Protein AF-A0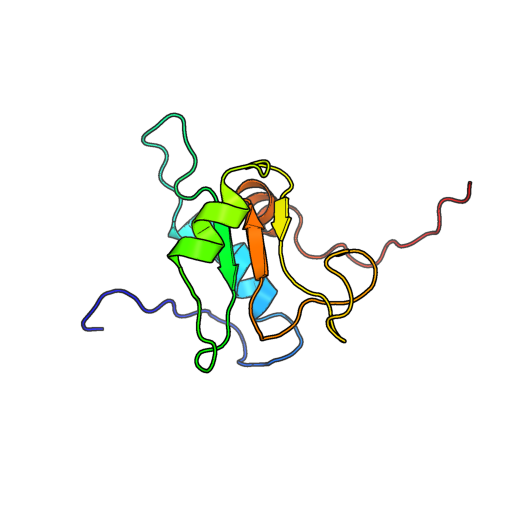A7J0D9G5-F1 (afdb_monomer_lite)

Foldseek 3Di:
DPPPPDDDFPDDDDPDDDPVLSVLLCCCVVQADDPDPDGSDLKDKQADPPEDDPVVVVVVVCVVPDSAPDKAAAFPVRPDRPPPPHHGDNNMIMDTNVVSVVCNPVPDPPDDPPDPDD

Radius of gyration: 15.71 Å; chains: 1; bounding box: 37×49×36 Å

InterPro domains:
  IPR002659 Glycosyl transferase, family 31 [PF01762] (2-76)
  IPR002659 Glycosyl transferase, family 31 [PTHR11214] (2-103)

Secondary structure (DSSP, 8-state):
--SS-----SS---SSSSHHHHHHHHHHHHS---SSSS-S-SEEEE--TT----HHHHHHHHTTS-SSS-EEEEETTTTB--TTTSPEEEEEEEEEHHHHHHHHHH-S--S-------

Structure (mmCIF, N/CA/C/O backbone):
data_AF-A0A7J0D9G5-F1
#
_entry.id   AF-A0A7J0D9G5-F1
#
loop_
_atom_site.group_PDB
_atom_site.id
_atom_site.type_symbol
_atom_site.label_atom_id
_atom_site.label_alt_id
_atom_site.label_comp_id
_atom_site.label_asym_id
_atom_site.label_entity_id
_atom_site.label_seq_id
_atom_site.pdbx_PDB_ins_code
_atom_site.Cartn_x
_atom_site.Cartn_y
_atom_site.Cartn_z
_atom_site.occupancy
_atom_site.B_iso_or_equiv
_atom_site.auth_seq_id
_atom_site.auth_comp_id
_atom_site.auth_asym_id
_atom_site.auth_atom_id
_atom_site.pdbx_PDB_model_num
ATOM 1 N N . MET A 1 1 ? -17.451 -16.839 -10.766 1.00 73.31 1 MET A N 1
ATOM 2 C CA . MET A 1 1 ? -16.204 -16.640 -9.997 1.00 73.31 1 MET A CA 1
ATOM 3 C C . MET A 1 1 ? -16.219 -17.660 -8.868 1.00 73.31 1 MET A C 1
ATOM 5 O O . MET A 1 1 ? -17.302 -17.907 -8.364 1.00 73.31 1 MET A O 1
ATOM 9 N N . ARG A 1 2 ? -15.114 -18.372 -8.594 1.00 91.81 2 ARG A N 1
ATOM 10 C CA . ARG A 1 2 ? -15.112 -19.554 -7.694 1.00 91.81 2 ARG A CA 1
ATOM 11 C C . ARG A 1 2 ? -14.718 -19.227 -6.251 1.00 91.81 2 ARG A C 1
ATOM 13 O O . ARG A 1 2 ? -15.148 -19.936 -5.351 1.00 91.81 2 ARG A O 1
ATOM 20 N N . TYR A 1 3 ? -13.879 -18.213 -6.068 1.00 94.12 3 TYR A N 1
ATOM 21 C CA . TYR A 1 3 ? -13.247 -17.880 -4.790 1.00 94.12 3 TYR A CA 1
ATOM 22 C C . TYR A 1 3 ? -13.626 -16.481 -4.281 1.00 94.12 3 TYR A C 1
ATOM 24 O O . TYR A 1 3 ? -13.138 -16.075 -3.236 1.00 94.12 3 TYR A O 1
ATOM 32 N N . ASP A 1 4 ? -14.497 -15.767 -5.008 1.00 90.44 4 ASP A N 1
ATOM 33 C CA . ASP A 1 4 ? -14.984 -14.421 -4.665 1.00 90.44 4 ASP A CA 1
ATOM 34 C C . ASP A 1 4 ? -13.870 -13.406 -4.337 1.00 90.44 4 ASP A C 1
ATOM 36 O O . ASP A 1 4 ? -14.030 -12.503 -3.523 1.00 90.44 4 ASP A O 1
ATOM 40 N N . ASP A 1 5 ? -12.738 -13.545 -5.028 1.00 92.25 5 ASP A N 1
ATOM 41 C CA . ASP A 1 5 ? -11.475 -12.828 -4.821 1.00 92.25 5 ASP A CA 1
ATOM 42 C C . ASP A 1 5 ? -11.047 -11.992 -6.043 1.00 92.25 5 ASP A C 1
ATOM 44 O O . ASP A 1 5 ? -9.912 -11.525 -6.135 1.00 92.25 5 ASP A O 1
ATOM 48 N N . ILE A 1 6 ? -11.958 -11.787 -6.999 1.00 93.00 6 ILE A N 1
ATOM 49 C CA . ILE A 1 6 ? -11.701 -11.033 -8.229 1.00 93.00 6 ILE A CA 1
ATOM 50 C C . ILE A 1 6 ? -12.476 -9.718 -8.196 1.00 93.00 6 ILE A C 1
ATOM 52 O O . ILE A 1 6 ? -13.705 -9.699 -8.138 1.00 93.00 6 ILE A O 1
ATOM 56 N N . ILE A 1 7 ? -11.742 -8.614 -8.335 1.00 91.06 7 ILE A N 1
ATOM 57 C CA . ILE A 1 7 ? -12.291 -7.273 -8.542 1.00 91.06 7 ILE A CA 1
ATOM 58 C C . ILE A 1 7 ? -12.184 -6.920 -10.028 1.00 91.06 7 ILE A C 1
ATOM 60 O O . ILE A 1 7 ? -11.097 -6.949 -10.606 1.00 91.06 7 ILE A O 1
ATOM 64 N N . ILE A 1 8 ? -13.308 -6.554 -10.647 1.00 92.38 8 ILE A N 1
ATOM 65 C CA . ILE A 1 8 ? -13.355 -6.099 -12.042 1.00 92.38 8 ILE A CA 1
ATOM 66 C C . ILE A 1 8 ? -13.493 -4.579 -12.055 1.00 92.38 8 ILE A C 1
ATOM 68 O O . ILE A 1 8 ? -14.524 -4.036 -11.667 1.00 92.38 8 ILE A O 1
ATOM 72 N N . LEU A 1 9 ? -12.455 -3.892 -12.526 1.00 92.25 9 LEU A N 1
ATOM 73 C CA . LEU A 1 9 ? -12.434 -2.435 -12.627 1.00 92.25 9 LEU A CA 1
ATOM 74 C C . LEU A 1 9 ? -12.844 -1.989 -14.032 1.00 92.25 9 LEU A C 1
ATOM 76 O O . LEU A 1 9 ? -12.308 -2.481 -15.027 1.00 92.25 9 LEU A O 1
ATOM 80 N N . ASN A 1 10 ? -13.739 -1.005 -14.123 1.00 89.88 10 ASN A N 1
ATOM 81 C CA . ASN A 1 10 ? -14.124 -0.394 -15.397 1.00 89.88 10 ASN A CA 1
ATOM 82 C C . ASN A 1 10 ? -13.072 0.629 -15.869 1.00 89.88 10 ASN A C 1
ATOM 84 O O . ASN A 1 10 ? -13.315 1.834 -15.928 1.00 89.88 10 ASN A O 1
ATOM 88 N N . CYS A 1 11 ? -11.868 0.149 -16.171 1.00 89.25 11 CYS A N 1
ATOM 89 C CA . CYS A 1 11 ? -10.790 0.948 -16.742 1.00 89.25 11 CYS A CA 1
ATOM 90 C C . CYS A 1 11 ? -10.015 0.157 -17.795 1.00 89.25 11 CYS A C 1
ATOM 92 O O . CYS A 1 11 ? -9.997 -1.073 -17.794 1.00 89.25 11 CYS A O 1
ATOM 94 N N . LYS A 1 12 ? -9.321 0.870 -18.685 1.00 89.50 12 LYS A N 1
ATOM 95 C CA . LYS A 1 12 ? -8.432 0.239 -19.662 1.00 89.50 12 LYS A CA 1
ATOM 96 C C . LYS A 1 12 ? -7.238 -0.399 -18.947 1.00 89.50 12 LYS A C 1
ATOM 98 O O . LYS A 1 12 ? -6.537 0.299 -18.220 1.00 89.50 12 LYS A O 1
ATOM 103 N N . GLU A 1 13 ? -6.967 -1.672 -19.222 1.00 86.12 13 GLU A N 1
ATOM 104 C CA . GLU A 1 13 ? -5.743 -2.349 -18.778 1.00 86.12 13 GLU A CA 1
ATOM 105 C C . GLU A 1 13 ? -4.514 -1.570 -19.278 1.00 86.12 13 GLU A C 1
ATOM 107 O O . GLU A 1 13 ? -4.412 -1.233 -20.463 1.00 86.12 13 GLU A O 1
ATOM 112 N N . ASN A 1 14 ? -3.646 -1.183 -18.343 1.00 82.94 14 ASN A N 1
ATOM 113 C CA . ASN A 1 14 ? -2.387 -0.523 -18.634 1.00 82.94 14 ASN A CA 1
ATOM 114 C C . ASN A 1 14 ? -1.431 -0.584 -17.438 1.00 82.94 14 ASN A C 1
ATOM 116 O O . ASN A 1 14 ? -1.853 -0.588 -16.282 1.00 82.94 14 ASN A O 1
ATOM 120 N N . MET A 1 15 ? -0.133 -0.515 -17.736 1.00 75.88 15 MET A N 1
ATOM 121 C CA . MET A 1 15 ? 0.908 -0.249 -16.737 1.00 75.88 15 MET A CA 1
ATOM 122 C C . MET A 1 15 ? 0.964 1.237 -16.344 1.00 75.88 15 MET A C 1
ATOM 124 O O . MET A 1 15 ? 1.347 1.588 -15.234 1.00 75.88 15 MET A O 1
ATOM 128 N N . ASN A 1 16 ? 0.560 2.120 -17.261 1.00 73.31 16 ASN A N 1
ATOM 129 C CA . ASN A 1 16 ? 0.622 3.570 -17.114 1.00 73.31 16 ASN A CA 1
ATOM 130 C C . ASN A 1 16 ? -0.723 4.190 -17.473 1.00 73.31 16 ASN A C 1
ATOM 132 O O . ASN A 1 16 ? -1.272 3.837 -18.516 1.00 73.31 16 ASN A O 1
ATOM 136 N N . LYS A 1 17 ? -1.122 5.246 -16.748 1.00 76.31 17 LYS A N 1
ATOM 137 C CA . LYS A 1 17 ? -2.352 6.042 -16.969 1.00 76.31 17 LYS A CA 1
ATOM 138 C C . LYS A 1 17 ? -3.601 5.455 -16.301 1.00 76.31 17 LYS A C 1
ATOM 140 O O . LYS A 1 17 ? -4.646 5.294 -16.926 1.00 76.31 17 LYS A O 1
ATOM 145 N N . GLY A 1 18 ? -3.506 5.240 -14.992 1.00 83.56 18 GLY A N 1
ATOM 146 C CA . GLY A 1 18 ? -4.681 5.278 -14.123 1.00 83.56 18 GLY A CA 1
ATOM 147 C C . GLY A 1 18 ? -5.157 3.947 -13.559 1.00 83.56 18 GLY A C 1
ATOM 148 O O . GLY A 1 18 ? -5.977 4.002 -12.658 1.00 83.56 18 GLY A O 1
ATOM 149 N N . LYS A 1 19 ? -4.628 2.781 -13.968 1.00 89.38 19 LYS A N 1
ATOM 150 C CA . LYS A 1 19 ? -5.030 1.485 -13.373 1.00 89.38 19 LYS A CA 1
ATOM 151 C C . LYS A 1 19 ? -4.857 1.473 -11.849 1.00 89.38 19 LYS A C 1
ATOM 153 O O . LYS A 1 19 ? -5.798 1.165 -11.128 1.00 89.38 19 LYS A O 1
ATOM 158 N N . THR A 1 20 ? -3.692 1.899 -11.357 1.00 90.56 20 THR A N 1
ATOM 159 C CA . THR A 1 20 ? -3.408 2.033 -9.916 1.00 90.56 20 THR A CA 1
ATOM 160 C C . THR A 1 20 ? -4.362 3.005 -9.223 1.00 90.56 20 THR A C 1
ATOM 162 O O . THR A 1 20 ? -4.844 2.727 -8.132 1.00 90.56 20 THR A O 1
ATOM 165 N N . TYR A 1 21 ? -4.667 4.132 -9.867 1.00 91.19 21 TYR A N 1
ATOM 166 C CA . TYR A 1 21 ? -5.621 5.103 -9.338 1.00 91.19 21 TYR A CA 1
ATOM 167 C C . TYR A 1 21 ? -7.037 4.523 -9.266 1.00 91.19 21 TYR A C 1
ATOM 169 O O . TYR A 1 21 ? -7.688 4.643 -8.235 1.00 91.19 21 TYR A O 1
ATOM 177 N N . THR A 1 22 ? -7.508 3.869 -10.331 1.00 93.19 22 THR A N 1
ATOM 178 C CA . THR A 1 22 ? -8.825 3.227 -10.369 1.00 93.19 22 THR A CA 1
ATOM 179 C C . THR A 1 22 ? -8.916 2.117 -9.332 1.00 93.19 22 THR A C 1
ATOM 181 O O . THR A 1 22 ? -9.950 2.002 -8.686 1.00 93.19 22 THR A O 1
ATOM 184 N N . TYR A 1 23 ? -7.842 1.347 -9.128 1.00 93.88 23 TYR A N 1
ATOM 185 C CA . TYR A 1 23 ? -7.773 0.352 -8.063 1.00 93.88 23 TYR A CA 1
ATOM 186 C C . TYR A 1 23 ? -8.019 1.006 -6.703 1.00 93.88 23 TYR A C 1
ATOM 188 O O . TYR A 1 23 ? -9.053 0.737 -6.108 1.00 93.88 23 TYR A O 1
ATOM 196 N N . PHE A 1 24 ? -7.159 1.931 -6.260 1.00 94.56 24 PHE A N 1
ATOM 197 C CA . PHE A 1 24 ? -7.308 2.544 -4.935 1.00 94.56 24 PHE A CA 1
ATOM 198 C C . PHE A 1 24 ? -8.616 3.325 -4.768 1.00 94.56 24 PHE A C 1
ATOM 200 O O . PHE A 1 24 ? -9.294 3.147 -3.765 1.00 94.56 24 PHE A O 1
ATOM 207 N N . SER A 1 25 ? -9.018 4.142 -5.747 1.00 94.00 25 SER A N 1
ATOM 208 C CA . SER A 1 25 ? -10.217 4.990 -5.612 1.00 94.00 25 SER A CA 1
ATOM 209 C C . SER A 1 25 ? -11.536 4.207 -5.575 1.00 94.00 25 SER A C 1
ATOM 211 O O . SER A 1 25 ? -12.518 4.719 -5.040 1.00 94.00 25 SER A O 1
ATOM 213 N N . SER A 1 26 ? -11.569 2.970 -6.089 1.00 94.56 26 SER A N 1
ATOM 214 C CA . SER A 1 26 ? -12.769 2.118 -6.048 1.00 94.56 26 SER A CA 1
ATOM 215 C C . SER A 1 26 ? -12.942 1.393 -4.705 1.00 94.56 26 SER A C 1
ATOM 217 O O . SER A 1 26 ? -14.068 1.089 -4.312 1.00 94.56 26 SER A O 1
ATOM 219 N N . LEU A 1 27 ? -11.852 1.120 -3.973 1.00 94.81 27 LEU A N 1
ATOM 220 C CA . LEU A 1 27 ? -11.894 0.283 -2.765 1.00 94.81 27 LEU A CA 1
ATOM 221 C C . LEU A 1 27 ? -12.794 0.826 -1.650 1.00 94.81 27 LEU A C 1
ATOM 223 O O . LEU A 1 27 ? -13.535 0.020 -1.091 1.00 94.81 27 LEU A O 1
ATOM 227 N N . PRO A 1 28 ? -12.815 2.135 -1.324 1.00 93.44 28 PRO A N 1
ATOM 228 C CA . PRO A 1 28 ? -13.648 2.601 -0.222 1.00 93.44 28 PRO A CA 1
ATOM 229 C C . PRO A 1 28 ? -15.147 2.481 -0.497 1.00 93.44 28 PRO A C 1
ATOM 231 O O . PRO A 1 28 ? -15.924 2.518 0.439 1.00 93.44 28 PRO A O 1
ATOM 234 N N . GLU A 1 29 ? -15.594 2.385 -1.754 1.00 91.31 29 GLU A N 1
ATOM 235 C CA . GLU A 1 29 ? -17.004 2.076 -2.056 1.00 91.31 29 GLU A CA 1
ATOM 236 C C . GLU A 1 29 ? -17.290 0.570 -1.985 1.00 91.31 29 GLU A C 1
ATOM 238 O O . GLU A 1 29 ? -18.359 0.161 -1.549 1.00 91.31 29 GLU A O 1
ATOM 243 N N . MET A 1 30 ? -16.325 -0.261 -2.385 1.00 91.12 30 MET A N 1
ATOM 244 C CA . MET A 1 30 ? -16.484 -1.717 -2.413 1.00 91.12 30 MET A CA 1
ATOM 245 C C . MET A 1 30 ? -16.350 -2.378 -1.038 1.00 91.12 30 MET A C 1
ATOM 247 O O . MET A 1 30 ? -16.950 -3.422 -0.800 1.00 91.12 30 MET A O 1
ATOM 251 N N . LEU A 1 31 ? -15.517 -1.808 -0.167 1.00 90.38 31 LEU A N 1
ATOM 252 C CA . LEU A 1 31 ? -15.054 -2.433 1.072 1.00 90.38 31 LEU A CA 1
ATOM 253 C C . LEU A 1 31 ? -15.423 -1.638 2.328 1.00 90.38 31 LEU A C 1
ATOM 255 O O . LEU A 1 31 ? -14.979 -1.999 3.415 1.00 90.38 31 LEU A O 1
ATOM 259 N N . SER A 1 32 ? -16.212 -0.564 2.212 1.00 80.75 32 SER A N 1
ATOM 260 C CA . SER A 1 32 ? -16.672 0.187 3.382 1.00 80.75 32 SER A CA 1
ATOM 261 C C . SER A 1 32 ? -17.494 -0.716 4.300 1.00 80.75 32 SER A C 1
ATOM 263 O O . SER A 1 32 ? -18.623 -1.081 3.970 1.00 80.75 32 SER A O 1
ATOM 265 N N . SER A 1 33 ? -16.943 -1.038 5.467 1.00 74.81 33 SER A N 1
ATOM 266 C CA . SER A 1 33 ? -17.691 -1.567 6.601 1.00 74.81 33 SER A CA 1
ATOM 267 C C . SER A 1 33 ? -17.530 -0.609 7.777 1.00 74.81 33 SER A C 1
ATOM 269 O O . SER A 1 33 ? -16.442 -0.100 8.040 1.00 74.81 33 SER A O 1
ATOM 271 N N . SER A 1 34 ? -18.640 -0.307 8.445 1.00 64.88 34 SER A N 1
ATOM 272 C CA . SER A 1 34 ? -18.721 0.703 9.510 1.00 64.88 34 SER A CA 1
ATOM 273 C C . SER A 1 34 ? -18.996 0.096 10.886 1.00 64.88 34 SER A C 1
ATOM 275 O O . SER A 1 34 ? -19.383 0.804 11.811 1.00 64.88 34 SER A O 1
ATOM 277 N N . ASP A 1 35 ? -18.824 -1.217 11.035 1.00 75.62 35 ASP A N 1
ATOM 278 C CA . ASP A 1 35 ? -19.320 -1.954 12.204 1.00 75.62 35 ASP A CA 1
ATOM 279 C C . ASP A 1 35 ? -18.337 -1.972 13.390 1.00 75.62 35 ASP A C 1
ATOM 281 O O . ASP A 1 35 ? -18.419 -2.826 14.273 1.00 75.62 35 ASP A O 1
ATOM 285 N N . GLY A 1 36 ? -17.403 -1.020 13.455 1.00 82.06 36 GLY A N 1
ATOM 286 C CA . GLY A 1 36 ? -16.438 -0.950 14.545 1.00 82.06 36 GLY A CA 1
ATOM 287 C C . GLY A 1 36 ? -15.639 0.352 14.608 1.00 82.06 36 GLY A C 1
ATOM 288 O O . GLY A 1 36 ? -15.772 1.217 13.749 1.00 82.06 36 GLY A O 1
ATOM 289 N N . PRO A 1 37 ? -14.782 0.497 15.635 1.00 87.69 37 PRO A N 1
ATOM 290 C CA . PRO A 1 37 ? -13.948 1.685 15.833 1.00 87.69 37 PRO A CA 1
ATOM 291 C C . PRO A 1 37 ? -12.730 1.747 14.893 1.00 87.69 37 PRO A C 1
ATOM 293 O O . PRO A 1 37 ? -11.914 2.655 15.022 1.00 87.69 37 PRO A O 1
ATOM 296 N N . TYR A 1 38 ? -12.571 0.770 13.997 1.00 87.94 38 TYR A N 1
ATOM 297 C CA . TYR A 1 38 ? -11.435 0.640 13.086 1.00 87.94 38 TYR A CA 1
ATOM 298 C C . TYR A 1 38 ? -11.907 0.678 11.630 1.00 87.94 38 TYR A C 1
ATOM 300 O O . TYR A 1 38 ? -13.031 0.247 11.359 1.00 87.94 38 TYR A O 1
ATOM 308 N N . PRO A 1 39 ? -11.054 1.132 10.693 1.00 91.00 39 PRO A N 1
ATOM 309 C CA . PRO A 1 39 ? -11.343 1.008 9.271 1.00 91.00 39 PRO A CA 1
ATOM 310 C C . PRO A 1 39 ? -11.453 -0.473 8.862 1.00 91.00 39 PRO A C 1
ATOM 312 O O . PRO A 1 39 ? -10.900 -1.344 9.547 1.00 91.00 39 PRO A O 1
ATOM 315 N N . PRO A 1 40 ? -12.101 -0.780 7.722 1.00 92.56 40 PRO A N 1
ATOM 316 C CA . PRO A 1 40 ? -12.215 -2.152 7.217 1.00 92.56 40 PRO A CA 1
ATOM 317 C C . PRO A 1 40 ? -10.844 -2.816 7.015 1.00 92.56 40 PRO A C 1
ATOM 319 O O . PRO A 1 40 ? -10.689 -4.019 7.223 1.00 92.56 40 PRO A O 1
ATOM 322 N N . TYR A 1 41 ? -9.834 -2.017 6.663 1.00 93.50 41 TYR A N 1
ATOM 323 C CA . TYR A 1 41 ? -8.438 -2.420 6.548 1.00 93.50 41 TYR A CA 1
ATOM 324 C C . TYR A 1 41 ? -7.542 -1.307 7.087 1.00 93.50 41 TYR A C 1
ATOM 326 O O . TYR A 1 41 ? -7.892 -0.141 6.996 1.00 93.50 41 TYR A O 1
ATOM 334 N N . HIS A 1 42 ? -6.366 -1.649 7.615 1.00 93.88 42 HIS A N 1
ATOM 335 C CA . HIS A 1 42 ? -5.364 -0.641 7.996 1.00 93.88 42 HIS A CA 1
ATOM 336 C C . HIS A 1 42 ? -4.452 -0.258 6.827 1.00 93.88 42 HIS A C 1
ATOM 338 O O . HIS A 1 42 ? -3.979 0.870 6.749 1.00 93.88 42 HIS A O 1
ATOM 344 N N . TYR A 1 43 ? -4.203 -1.209 5.926 1.00 95.31 43 TYR A N 1
ATOM 345 C CA . TYR A 1 43 ? -3.271 -1.061 4.818 1.00 95.31 43 TYR A CA 1
ATOM 346 C C . TYR A 1 43 ? -3.845 -1.711 3.563 1.00 95.31 43 TYR A C 1
ATOM 348 O O . TYR A 1 43 ? -4.477 -2.766 3.643 1.00 95.31 43 TYR A O 1
ATOM 356 N N . VAL A 1 44 ? -3.558 -1.120 2.407 1.00 95.88 44 VAL A N 1
ATOM 357 C CA . VAL A 1 44 ? -3.846 -1.693 1.091 1.00 95.88 44 VAL A CA 1
ATOM 358 C C . VAL A 1 44 ? -2.546 -1.809 0.313 1.00 95.88 44 VAL A C 1
ATOM 360 O O . VAL A 1 44 ? -1.831 -0.828 0.129 1.00 95.88 44 VAL A O 1
ATOM 363 N N . LEU A 1 45 ? -2.259 -3.016 -0.166 1.00 94.38 45 LEU A N 1
ATOM 364 C CA . LEU A 1 45 ? -1.081 -3.345 -0.962 1.00 94.38 45 LEU A CA 1
ATOM 365 C C . LEU A 1 45 ? -1.463 -3.429 -2.444 1.00 94.38 45 LEU A C 1
ATOM 367 O O . LEU A 1 45 ? -2.464 -4.051 -2.805 1.00 94.38 45 LEU A O 1
ATOM 371 N N . LYS A 1 46 ? -0.645 -2.824 -3.307 1.00 93.50 46 LYS A N 1
ATOM 372 C CA . LYS A 1 46 ? -0.621 -3.099 -4.748 1.00 93.50 46 LYS A CA 1
ATOM 373 C C . LYS A 1 46 ? 0.634 -3.897 -5.047 1.00 93.50 46 LYS A C 1
ATOM 375 O O . LYS A 1 46 ? 1.712 -3.499 -4.620 1.00 93.50 46 LYS A O 1
ATOM 380 N N . VAL A 1 47 ? 0.508 -4.964 -5.828 1.00 91.44 47 VAL A N 1
ATOM 381 C CA . VAL A 1 47 ? 1.630 -5.792 -6.280 1.00 91.44 47 VAL A CA 1
ATOM 382 C C . VAL A 1 47 ? 1.335 -6.379 -7.663 1.00 91.44 47 VAL A C 1
ATOM 384 O O . VAL A 1 47 ? 0.170 -6.437 -8.059 1.00 91.44 47 VAL A O 1
ATOM 387 N N . ASP A 1 48 ? 2.379 -6.749 -8.399 1.00 89.75 48 ASP A N 1
ATOM 388 C CA . ASP A 1 48 ? 2.279 -7.570 -9.607 1.00 89.75 48 ASP A CA 1
ATOM 389 C C . ASP A 1 48 ? 2.170 -9.072 -9.251 1.00 89.75 48 ASP A C 1
ATOM 391 O O . ASP A 1 48 ? 2.545 -9.504 -8.158 1.00 89.75 48 ASP A O 1
ATOM 395 N N . ASP A 1 49 ? 1.610 -9.874 -10.156 1.00 91.56 49 ASP A N 1
ATOM 396 C CA . ASP A 1 49 ? 1.322 -11.306 -9.962 1.00 91.56 49 ASP A CA 1
ATOM 397 C C . ASP A 1 49 ? 2.568 -12.209 -10.013 1.00 91.56 49 ASP A C 1
ATOM 399 O O . ASP A 1 49 ? 2.510 -13.382 -9.642 1.00 91.56 49 ASP A O 1
ATOM 403 N N . ASP A 1 50 ? 3.706 -11.651 -10.413 1.00 92.12 50 ASP A N 1
ATOM 404 C CA . ASP A 1 50 ? 5.027 -12.276 -10.446 1.00 92.12 50 ASP A CA 1
ATOM 405 C C . ASP A 1 50 ? 5.900 -11.926 -9.223 1.00 92.12 50 ASP A C 1
ATOM 407 O O . ASP A 1 50 ? 7.088 -12.256 -9.175 1.00 92.12 50 ASP A O 1
ATOM 411 N N . THR A 1 51 ? 5.324 -11.279 -8.205 1.00 90.62 51 THR A N 1
ATOM 412 C CA . THR A 1 51 ? 6.036 -10.878 -6.986 1.00 90.62 51 THR A CA 1
ATOM 413 C C . THR A 1 51 ? 5.849 -11.874 -5.839 1.00 90.62 51 THR A C 1
ATOM 415 O O . THR A 1 51 ? 4.760 -12.388 -5.591 1.00 90.62 51 THR A O 1
ATOM 418 N N . TYR A 1 52 ? 6.914 -12.085 -5.059 1.00 91.25 52 TYR A N 1
ATOM 419 C CA . TYR A 1 52 ? 6.901 -12.905 -3.847 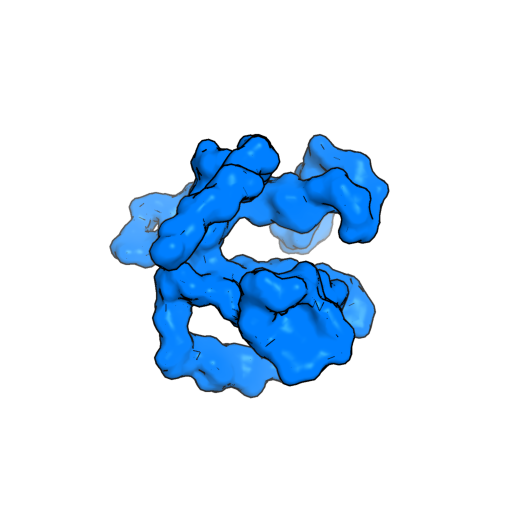1.00 91.25 52 TYR A CA 1
ATOM 420 C C . TYR A 1 52 ? 7.085 -12.063 -2.574 1.00 91.25 52 TYR A C 1
ATOM 422 O O . TYR A 1 52 ? 8.072 -11.336 -2.444 1.00 91.25 52 TYR A O 1
ATOM 430 N N . PHE A 1 53 ? 6.190 -12.227 -1.590 1.00 87.44 53 PHE A N 1
ATOM 431 C CA . PHE A 1 53 ? 6.319 -11.610 -0.265 1.00 87.44 53 PHE A CA 1
ATOM 432 C C . PHE A 1 53 ? 6.690 -12.611 0.823 1.00 87.44 53 PHE A C 1
ATOM 434 O O . PHE A 1 53 ? 6.044 -13.640 1.010 1.00 87.44 53 PHE A O 1
ATOM 441 N N . ARG A 1 54 ? 7.657 -12.218 1.656 1.00 94.31 54 ARG A N 1
ATOM 442 C CA . ARG A 1 54 ? 7.838 -12.801 2.989 1.00 94.31 54 ARG A CA 1
ATOM 443 C C . ARG A 1 54 ? 6.852 -12.135 3.944 1.00 94.31 54 ARG A C 1
ATOM 445 O O . ARG A 1 54 ? 7.182 -11.123 4.558 1.00 94.31 54 ARG A O 1
ATOM 452 N N . LEU A 1 55 ? 5.634 -12.675 4.013 1.00 92.44 55 LEU A N 1
ATOM 453 C CA . LEU A 1 55 ? 4.513 -12.058 4.732 1.00 92.44 55 LEU A CA 1
ATOM 454 C C . LEU A 1 55 ? 4.839 -11.759 6.203 1.00 92.44 55 LEU A C 1
ATOM 456 O O . LEU A 1 55 ? 4.541 -10.670 6.679 1.00 92.44 55 LEU A O 1
ATOM 460 N N . GLU A 1 56 ? 5.500 -12.680 6.905 1.00 95.88 56 GLU A N 1
ATOM 461 C CA . GLU A 1 56 ? 5.895 -12.477 8.306 1.00 95.88 56 GLU A CA 1
ATOM 462 C C . GLU A 1 56 ? 6.833 -11.277 8.464 1.00 95.88 56 GLU A C 1
ATOM 464 O O . GLU A 1 56 ? 6.559 -10.381 9.258 1.00 95.88 56 GLU A O 1
ATOM 469 N N . THR A 1 57 ? 7.880 -11.200 7.637 1.00 95.81 57 THR A N 1
ATOM 470 C CA . THR A 1 57 ? 8.829 -10.078 7.641 1.00 95.81 57 THR A CA 1
ATOM 471 C C . THR A 1 57 ? 8.151 -8.752 7.295 1.00 95.81 57 THR A C 1
ATOM 473 O O . THR A 1 57 ? 8.486 -7.726 7.880 1.00 95.81 57 THR A O 1
ATOM 476 N N . LEU A 1 58 ? 7.191 -8.762 6.363 1.00 93.19 58 LEU A N 1
ATOM 477 C CA . LEU A 1 58 ? 6.404 -7.576 6.020 1.00 93.19 58 LEU A CA 1
ATOM 478 C C . LEU A 1 58 ? 5.548 -7.114 7.208 1.00 93.19 58 LEU A C 1
ATOM 480 O O . LEU A 1 58 ? 5.480 -5.927 7.506 1.00 93.19 58 LEU A O 1
ATOM 484 N N . ILE A 1 59 ? 4.903 -8.039 7.917 1.00 94.56 59 ILE A N 1
ATOM 485 C CA . ILE A 1 59 ? 4.108 -7.698 9.102 1.00 94.56 59 ILE A CA 1
ATOM 486 C C . ILE A 1 59 ? 5.012 -7.144 10.207 1.00 94.56 59 ILE A C 1
ATOM 488 O O . ILE A 1 59 ? 4.671 -6.144 10.836 1.00 94.56 59 ILE A O 1
ATOM 492 N N . GLU A 1 60 ? 6.167 -7.765 10.446 1.00 96.69 60 GLU A N 1
ATOM 493 C CA . GLU A 1 60 ? 7.141 -7.292 11.431 1.00 96.69 60 GLU A CA 1
ATOM 494 C C . GLU A 1 60 ? 7.660 -5.889 11.111 1.00 96.69 60 GLU A C 1
ATOM 496 O O . GLU A 1 60 ? 7.768 -5.071 12.026 1.00 96.69 60 GLU A O 1
ATOM 501 N N . SER A 1 61 ? 7.915 -5.583 9.834 1.00 94.06 61 SER A N 1
ATOM 502 C CA . SER A 1 61 ? 8.349 -4.247 9.420 1.00 94.06 61 SER A CA 1
ATOM 503 C C . SER A 1 61 ? 7.243 -3.195 9.525 1.00 94.06 61 SER A C 1
ATOM 505 O O . SER A 1 61 ? 7.556 -2.025 9.735 1.00 94.06 61 SER A O 1
ATOM 507 N N . LEU A 1 62 ? 5.969 -3.593 9.424 1.00 94.56 62 LEU A N 1
ATOM 508 C CA . LEU A 1 62 ? 4.814 -2.697 9.546 1.00 94.56 62 LEU A CA 1
ATOM 509 C C . LEU A 1 62 ? 4.415 -2.395 10.992 1.00 94.56 62 LEU A C 1
ATOM 511 O O . LEU A 1 62 ? 3.944 -1.298 11.270 1.00 94.56 62 LEU A O 1
ATOM 515 N N . ARG A 1 63 ? 4.612 -3.333 11.929 1.00 95.25 63 ARG A N 1
ATOM 516 C CA . ARG A 1 63 ? 4.218 -3.172 13.344 1.00 95.25 63 ARG A CA 1
ATOM 517 C C . ARG A 1 63 ? 4.655 -1.855 14.008 1.00 95.25 63 ARG A C 1
ATOM 519 O O . ARG A 1 63 ? 3.837 -1.316 14.752 1.00 95.25 63 ARG A O 1
ATOM 526 N N . PRO A 1 64 ? 5.893 -1.352 13.823 1.00 96.56 64 PRO A N 1
ATOM 527 C CA . PRO A 1 64 ? 6.325 -0.112 14.466 1.00 96.56 64 PRO A CA 1
ATOM 528 C C . PRO A 1 64 ? 5.897 1.158 13.713 1.00 96.56 64 PRO A C 1
ATOM 530 O O . PRO A 1 64 ? 6.148 2.255 14.205 1.00 96.56 64 PRO A O 1
ATOM 533 N N . LEU A 1 65 ? 5.316 1.033 12.517 1.00 95.38 65 LEU A N 1
ATOM 534 C CA . LEU A 1 65 ? 4.979 2.165 11.656 1.00 95.38 65 LEU A CA 1
ATOM 535 C C . LEU A 1 65 ? 3.589 2.729 11.987 1.00 95.38 65 LEU 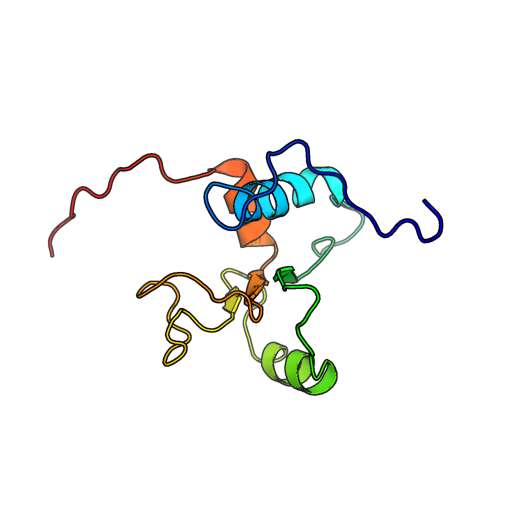A C 1
ATOM 537 O O . LEU A 1 65 ? 2.732 2.005 12.506 1.00 95.38 65 LEU A O 1
ATOM 541 N N . PRO A 1 66 ? 3.337 4.017 11.685 1.00 94.94 66 PRO A N 1
ATOM 542 C CA . PRO A 1 66 ? 2.007 4.589 11.834 1.00 94.94 66 PRO A CA 1
ATOM 543 C C . PRO A 1 66 ? 0.985 3.866 10.945 1.00 94.94 66 PRO A C 1
ATOM 545 O O . PRO A 1 66 ? 1.315 3.249 9.930 1.00 94.94 66 PRO A O 1
ATOM 548 N N . ARG A 1 67 ? -0.282 3.921 11.358 1.00 94.75 67 ARG A N 1
ATOM 549 C CA . ARG A 1 67 ? -1.422 3.366 10.606 1.00 94.75 67 ARG A CA 1
ATOM 550 C C . ARG A 1 67 ? -2.122 4.401 9.727 1.00 94.75 67 ARG A C 1
ATOM 552 O O . ARG A 1 67 ? -2.988 4.011 8.958 1.00 94.75 67 ARG A O 1
ATOM 559 N N . GLU A 1 68 ? -1.724 5.661 9.854 1.00 94.88 68 GLU A N 1
ATOM 560 C CA . GLU A 1 68 ? -2.234 6.823 9.129 1.00 94.88 68 GLU A CA 1
ATOM 561 C C . GLU A 1 68 ? -1.065 7.517 8.427 1.00 94.88 68 GLU A C 1
ATOM 563 O O . GLU A 1 68 ? 0.069 7.437 8.914 1.00 94.88 68 GLU A O 1
ATOM 568 N N . ASP A 1 69 ? -1.326 8.152 7.284 1.00 93.44 69 ASP A N 1
ATOM 569 C CA . ASP A 1 69 ? -0.335 8.834 6.437 1.00 93.44 69 ASP A CA 1
ATOM 570 C C . ASP A 1 69 ? 0.906 7.970 6.110 1.00 93.44 69 ASP A C 1
ATOM 572 O O . ASP A 1 69 ? 2.020 8.447 5.879 1.00 93.44 69 ASP A O 1
ATOM 576 N N . LEU A 1 70 ? 0.734 6.643 6.104 1.00 93.75 70 LEU A N 1
ATOM 577 C CA . LEU A 1 70 ? 1.791 5.703 5.752 1.00 93.75 70 LEU A CA 1
ATOM 578 C C . LEU A 1 70 ? 1.784 5.429 4.253 1.00 93.75 70 LEU A C 1
ATOM 580 O O . LEU A 1 70 ? 0.833 4.850 3.726 1.00 93.75 70 LEU A O 1
ATOM 584 N N . TYR A 1 71 ? 2.908 5.729 3.611 1.00 91.81 71 TYR A N 1
ATOM 585 C CA . TYR A 1 71 ? 3.244 5.291 2.264 1.00 91.81 71 TYR A CA 1
ATOM 586 C C . TYR A 1 71 ? 4.521 4.443 2.338 1.00 91.81 71 TYR A C 1
ATOM 588 O O . TYR A 1 71 ? 5.594 4.957 2.647 1.00 91.81 71 TYR A O 1
ATOM 596 N N . TYR A 1 72 ? 4.429 3.138 2.067 1.00 93.00 72 TYR A N 1
ATOM 597 C CA . TYR A 1 72 ? 5.524 2.193 2.304 1.00 93.00 72 TYR A CA 1
ATOM 598 C C . TYR A 1 72 ? 5.823 1.330 1.074 1.00 93.00 72 TYR A C 1
ATOM 600 O O . TYR A 1 72 ? 4.998 0.548 0.604 1.00 93.00 72 TYR A O 1
ATOM 608 N N . GLY A 1 73 ? 7.039 1.461 0.554 1.00 91.06 73 GLY A N 1
ATOM 609 C CA . GLY A 1 73 ? 7.523 0.746 -0.623 1.00 91.06 73 GLY A CA 1
ATOM 610 C C . GLY A 1 73 ? 8.777 1.410 -1.181 1.00 91.06 73 GLY A C 1
ATOM 611 O O . GLY A 1 73 ? 9.237 2.418 -0.650 1.00 91.06 73 GLY A O 1
ATOM 612 N N . TYR A 1 74 ? 9.331 0.846 -2.252 1.00 87.94 74 TYR A N 1
ATOM 613 C CA . TYR A 1 74 ? 10.500 1.408 -2.929 1.00 87.94 74 TYR A CA 1
ATOM 614 C C . TYR A 1 74 ? 10.103 2.127 -4.220 1.00 87.94 74 TYR A C 1
ATOM 616 O O . TYR A 1 74 ? 9.388 1.576 -5.068 1.00 87.94 74 TYR A O 1
ATOM 624 N N . VAL A 1 75 ? 10.638 3.334 -4.404 1.00 86.50 75 VAL A N 1
ATOM 625 C CA . VAL A 1 75 ? 10.509 4.091 -5.657 1.00 86.50 75 VAL A CA 1
ATOM 626 C C . VAL A 1 75 ? 11.557 3.639 -6.668 1.00 86.50 75 VAL A C 1
ATOM 628 O O . VAL A 1 75 ? 12.660 3.296 -6.266 1.00 86.50 75 VAL A O 1
ATOM 631 N N . ILE A 1 76 ? 11.272 3.646 -7.972 1.00 81.56 76 ILE A N 1
ATOM 632 C CA . ILE A 1 76 ? 12.246 3.306 -9.034 1.00 81.56 76 ILE A CA 1
ATOM 633 C C . ILE A 1 76 ? 13.331 4.396 -9.128 1.00 81.56 76 ILE A C 1
ATOM 635 O O . ILE A 1 76 ? 12.958 5.564 -9.178 1.00 81.56 76 ILE A O 1
ATOM 639 N N . PRO A 1 77 ? 14.646 4.073 -9.198 1.00 77.56 77 PRO A N 1
ATOM 640 C CA . PRO A 1 77 ? 15.268 2.758 -9.448 1.00 77.56 77 PRO A CA 1
ATOM 641 C C . PRO A 1 77 ? 15.626 1.941 -8.187 1.00 77.56 77 PRO A C 1
ATOM 643 O O . PRO A 1 77 ? 16.704 1.366 -8.081 1.00 77.56 77 PRO A O 1
ATOM 646 N N . CYS A 1 78 ? 14.735 1.920 -7.204 1.00 81.94 78 CYS A N 1
ATOM 647 C CA . CYS A 1 78 ? 14.809 1.188 -5.938 1.00 81.94 78 CYS A CA 1
ATOM 648 C C . CYS A 1 78 ? 15.910 1.578 -4.931 1.00 81.94 78 CYS A C 1
ATOM 650 O O . CYS A 1 78 ? 16.164 0.772 -4.036 1.00 81.94 78 CYS A O 1
ATOM 652 N N . PRO A 1 79 ? 16.544 2.776 -4.965 1.00 81.31 79 PRO A N 1
ATOM 653 C CA . PRO A 1 79 ? 17.529 3.128 -3.944 1.00 81.31 79 PRO A CA 1
ATOM 654 C C . PRO A 1 79 ? 16.885 3.700 -2.673 1.00 81.31 79 PRO A C 1
ATOM 656 O O . PRO A 1 79 ? 17.577 3.899 -1.680 1.00 81.31 79 PRO A O 1
ATOM 659 N N . SER A 1 80 ? 15.595 4.046 -2.721 1.00 84.62 80 SER A N 1
ATOM 660 C CA . SER A 1 80 ? 14.940 4.873 -1.711 1.00 84.62 80 SER A CA 1
ATOM 661 C C . SER A 1 80 ? 13.499 4.439 -1.467 1.00 84.62 80 SER A C 1
ATOM 663 O O . SER A 1 80 ? 12.827 3.925 -2.365 1.00 84.62 80 SER A O 1
ATOM 665 N N . MET A 1 81 ? 13.036 4.692 -0.246 1.00 84.50 81 MET A N 1
ATOM 666 C CA . MET A 1 81 ? 11.632 4.605 0.154 1.00 84.50 81 MET A CA 1
ATOM 667 C C . MET A 1 81 ? 10.967 5.986 0.245 1.00 84.50 81 MET A C 1
ATOM 669 O O . MET A 1 81 ? 9.825 6.083 0.673 1.00 84.50 81 MET A O 1
ATOM 673 N N . ASP A 1 82 ? 11.672 7.056 -0.137 1.00 84.81 82 ASP A N 1
ATOM 674 C CA . ASP A 1 82 ? 11.123 8.412 -0.176 1.00 84.81 82 ASP A CA 1
ATOM 675 C C . ASP A 1 82 ? 10.096 8.536 -1.322 1.00 84.81 82 ASP A C 1
ATOM 677 O O . ASP A 1 82 ? 10.492 8.506 -2.498 1.00 84.81 82 ASP A O 1
ATOM 681 N N . PRO A 1 83 ? 8.791 8.690 -1.014 1.00 80.44 83 PRO A N 1
ATOM 682 C CA . PRO A 1 83 ? 7.732 8.725 -2.017 1.00 80.44 83 PRO A CA 1
ATOM 683 C C . PRO A 1 83 ? 7.723 10.021 -2.845 1.00 80.44 83 PRO A C 1
ATOM 685 O O . PRO A 1 83 ? 6.995 10.103 -3.834 1.00 80.44 83 PRO A O 1
ATOM 688 N N . PHE A 1 84 ? 8.517 11.034 -2.480 1.00 82.19 84 PHE A N 1
ATOM 689 C CA . PHE A 1 84 ? 8.539 12.335 -3.155 1.00 82.19 84 PHE A CA 1
ATOM 690 C C . PHE A 1 84 ? 9.599 12.445 -4.261 1.00 82.19 84 PHE A C 1
ATOM 692 O O . PHE A 1 84 ? 9.631 13.448 -4.978 1.00 82.19 84 PHE A O 1
ATOM 699 N N . VAL A 1 85 ? 10.463 11.438 -4.426 1.00 79.38 85 VAL A N 1
ATOM 700 C CA . VAL A 1 85 ? 11.574 11.482 -5.396 1.00 79.38 85 VAL A CA 1
ATOM 701 C C . VAL A 1 85 ? 11.171 10.908 -6.754 1.00 79.38 85 VAL A C 1
ATOM 703 O O . VAL A 1 85 ? 11.365 11.539 -7.796 1.00 79.38 85 VAL A O 1
ATOM 706 N N . HIS A 1 86 ? 10.616 9.698 -6.754 1.00 81.44 86 HIS A N 1
ATOM 707 C CA . HIS A 1 86 ? 10.241 8.951 -7.953 1.00 81.44 86 HIS A CA 1
ATOM 708 C C . HIS A 1 86 ? 8.912 8.214 -7.731 1.00 81.44 86 HIS A C 1
ATOM 710 O O . HIS A 1 86 ? 8.319 8.284 -6.661 1.00 81.44 86 HIS A O 1
ATOM 716 N N . TYR A 1 87 ? 8.419 7.513 -8.752 1.00 78.00 87 TYR A N 1
ATOM 717 C CA . TYR A 1 87 ? 7.202 6.708 -8.643 1.00 78.00 87 TYR A CA 1
ATOM 718 C C . TYR A 1 87 ? 7.506 5.293 -8.132 1.00 78.00 87 TYR A C 1
ATOM 720 O O . TYR A 1 87 ? 8.625 4.790 -8.269 1.00 78.00 87 TYR A O 1
ATOM 728 N N . MET A 1 88 ? 6.493 4.641 -7.561 1.00 78.12 88 MET A N 1
ATOM 729 C CA . MET A 1 88 ? 6.631 3.309 -6.972 1.00 78.12 88 MET A CA 1
ATOM 730 C C . MET A 1 88 ? 6.838 2.204 -8.000 1.00 78.12 88 MET A C 1
ATOM 732 O O . MET A 1 88 ? 6.239 2.205 -9.077 1.00 78.12 88 MET A O 1
ATOM 736 N N . SER A 1 89 ? 7.677 1.239 -7.627 1.00 77.81 89 SER A N 1
ATOM 737 C CA . SER A 1 89 ? 7.960 0.067 -8.452 1.00 77.81 89 SER A CA 1
ATOM 738 C C . SER A 1 89 ? 6.785 -0.917 -8.532 1.00 77.81 89 SER A C 1
ATOM 740 O O . SER A 1 89 ? 5.899 -0.945 -7.674 1.00 77.81 89 SER A O 1
ATOM 742 N N . GLY A 1 90 ? 6.813 -1.770 -9.561 1.00 80.75 90 GLY A N 1
ATOM 743 C CA . GLY A 1 90 ? 5.894 -2.903 -9.713 1.00 80.75 90 GLY A CA 1
ATOM 744 C C . GLY A 1 90 ? 6.005 -3.958 -8.603 1.00 80.75 90 GLY A C 1
ATOM 745 O O . GLY A 1 90 ? 4.995 -4.569 -8.259 1.00 80.75 90 GLY A O 1
ATOM 746 N N . MET A 1 91 ? 7.178 -4.045 -7.950 1.00 84.44 91 MET A N 1
ATOM 747 C CA . MET A 1 91 ? 7.536 -5.024 -6.900 1.00 84.44 91 MET A CA 1
ATOM 748 C C . MET A 1 91 ? 6.701 -4.923 -5.618 1.00 84.44 91 MET A C 1
ATOM 750 O O . MET A 1 91 ? 6.857 -5.720 -4.698 1.00 84.44 91 MET A O 1
ATOM 754 N N . GLY A 1 92 ? 5.847 -3.912 -5.534 1.00 89.38 92 GLY A N 1
ATOM 755 C CA . GLY A 1 92 ? 4.861 -3.780 -4.488 1.00 89.38 92 GLY A CA 1
ATOM 756 C C . GLY A 1 92 ? 5.080 -2.573 -3.593 1.00 89.38 92 GLY A C 1
ATOM 757 O O . GLY A 1 92 ? 6.203 -2.214 -3.232 1.00 89.38 92 GLY A O 1
ATOM 758 N N . PHE A 1 93 ? 3.970 -1.943 -3.235 1.00 93.00 93 PHE A N 1
ATOM 759 C CA . PHE A 1 93 ? 3.918 -0.873 -2.249 1.00 93.00 93 PHE A CA 1
ATOM 760 C C . PHE A 1 93 ? 2.547 -0.864 -1.585 1.00 93.00 93 PHE A C 1
ATOM 762 O O . PHE A 1 93 ? 1.540 -1.233 -2.197 1.00 93.00 93 PHE A O 1
ATOM 769 N N . LEU A 1 94 ? 2.512 -0.419 -0.339 1.00 94.31 94 LEU A N 1
ATOM 770 C CA . LEU A 1 94 ? 1.289 -0.268 0.425 1.00 94.31 94 LEU A CA 1
ATOM 771 C C . LEU A 1 94 ? 1.080 1.173 0.859 1.00 94.31 94 LEU A C 1
ATOM 773 O O . LEU A 1 94 ? 2.026 1.937 1.060 1.00 94.31 94 LEU A O 1
ATOM 777 N N . VAL A 1 95 ? -0.189 1.503 1.026 1.00 95.25 95 VAL A N 1
ATOM 778 C CA . VAL A 1 95 ? -0.642 2.752 1.620 1.00 95.25 95 VAL A CA 1
ATOM 779 C C . VAL A 1 95 ? -1.594 2.443 2.765 1.00 95.25 95 VAL A C 1
ATOM 781 O O . VAL A 1 95 ? -2.252 1.399 2.785 1.00 95.25 95 VAL A O 1
ATOM 784 N N . SER A 1 96 ? -1.632 3.342 3.732 1.00 96.12 96 SER A N 1
ATOM 785 C CA . SER A 1 96 ? -2.628 3.361 4.801 1.00 96.12 96 SER A CA 1
ATOM 786 C C . SER A 1 96 ? -4.035 3.641 4.258 1.00 96.12 96 SER A C 1
ATOM 788 O O . SER A 1 96 ? -4.200 4.164 3.153 1.00 96.12 96 SER A O 1
ATOM 790 N N . TRP A 1 97 ? -5.060 3.217 4.997 1.00 95.69 97 TRP A N 1
ATOM 791 C CA . TRP A 1 97 ? -6.453 3.308 4.543 1.00 95.69 97 TRP A CA 1
ATOM 792 C C . TRP A 1 97 ? -6.948 4.746 4.366 1.00 95.69 97 TRP A C 1
ATOM 794 O O . TRP A 1 97 ? -7.629 5.029 3.384 1.00 95.69 97 TRP A O 1
ATOM 804 N N . ASP A 1 98 ? -6.542 5.666 5.237 1.00 94.38 98 ASP A N 1
ATOM 805 C CA . ASP A 1 98 ? -6.840 7.098 5.127 1.00 94.38 98 ASP A CA 1
ATOM 806 C C . ASP A 1 98 ? -6.308 7.696 3.815 1.00 94.38 98 ASP A C 1
ATOM 808 O O . ASP A 1 98 ? -6.992 8.496 3.178 1.00 94.38 98 ASP A O 1
ATOM 812 N N . ILE A 1 99 ? -5.146 7.243 3.326 1.00 94.56 99 ILE A N 1
ATOM 813 C CA . ILE A 1 99 ? -4.651 7.634 1.997 1.00 94.56 99 ILE A CA 1
ATOM 814 C C . ILE A 1 99 ? -5.567 7.097 0.888 1.00 94.56 99 ILE A C 1
ATOM 816 O O . ILE A 1 99 ? -5.803 7.788 -0.103 1.00 94.56 99 ILE A O 1
ATOM 820 N N . VAL A 1 100 ? -6.097 5.877 1.017 1.00 95.31 100 VAL A N 1
ATOM 821 C CA . VAL A 1 100 ? -7.037 5.307 0.031 1.00 95.31 100 VAL A CA 1
ATOM 822 C C . VAL A 1 100 ? -8.334 6.119 -0.011 1.00 95.31 100 VAL A C 1
ATOM 824 O O . VAL A 1 100 ? -8.831 6.432 -1.097 1.00 95.31 100 VAL A O 1
ATOM 827 N N . GLU A 1 101 ? -8.851 6.513 1.152 1.00 93.75 101 GLU A N 1
ATOM 828 C CA . GLU A 1 101 ? -10.012 7.400 1.269 1.00 93.7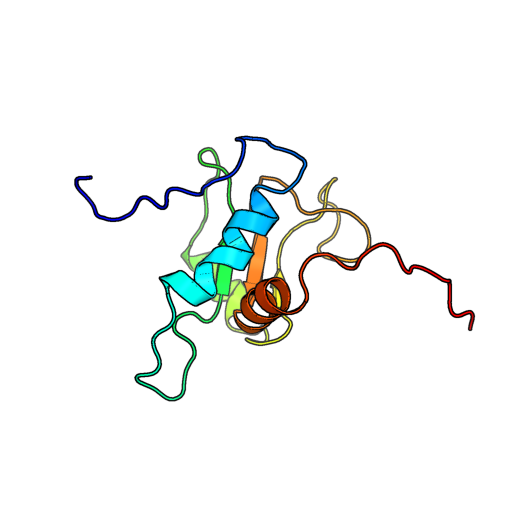5 101 GLU A CA 1
ATOM 829 C C . GLU A 1 101 ? -9.729 8.778 0.663 1.00 93.75 101 GLU A C 1
ATOM 831 O O . GLU A 1 101 ? -10.511 9.266 -0.157 1.00 93.75 101 GLU A O 1
ATOM 836 N N . TRP A 1 102 ? -8.560 9.352 0.955 1.00 93.88 102 TRP A N 1
ATOM 837 C CA . TRP A 1 102 ? -8.113 10.618 0.381 1.00 93.88 102 TRP A CA 1
ATOM 838 C C . TRP A 1 102 ? -7.995 10.564 -1.152 1.00 93.88 102 TRP A C 1
ATOM 840 O O . TRP A 1 102 ? -8.451 11.480 -1.839 1.00 93.88 102 TRP A O 1
ATOM 850 N N . ILE A 1 103 ? -7.451 9.475 -1.718 1.00 92.88 103 ILE A N 1
ATOM 851 C CA . ILE A 1 103 ? -7.361 9.267 -3.176 1.00 92.88 103 ILE A CA 1
ATOM 852 C C . ILE A 1 103 ? -8.755 9.265 -3.814 1.00 92.88 103 ILE A C 1
ATOM 854 O O . ILE A 1 103 ? -8.924 9.818 -4.905 1.00 92.88 103 ILE A O 1
ATOM 858 N N . LYS A 1 104 ? -9.750 8.648 -3.165 1.00 92.25 104 LYS A N 1
ATOM 859 C CA . LYS A 1 104 ? -11.138 8.647 -3.646 1.00 92.25 104 LYS A CA 1
ATOM 860 C C . LYS A 1 104 ? -11.746 10.050 -3.614 1.00 92.25 104 LYS A C 1
ATOM 862 O O . LYS A 1 104 ? -12.388 10.440 -4.586 1.00 92.25 104 LYS A O 1
ATOM 867 N N . GLU A 1 105 ? -11.565 10.788 -2.519 1.00 89.00 105 GLU A N 1
ATOM 868 C CA . GLU A 1 105 ? -12.194 12.100 -2.321 1.00 89.00 105 GLU A CA 1
ATOM 869 C C . GLU A 1 105 ? -11.578 13.193 -3.206 1.00 89.00 105 GLU A C 1
ATOM 871 O O . GLU A 1 105 ? -12.2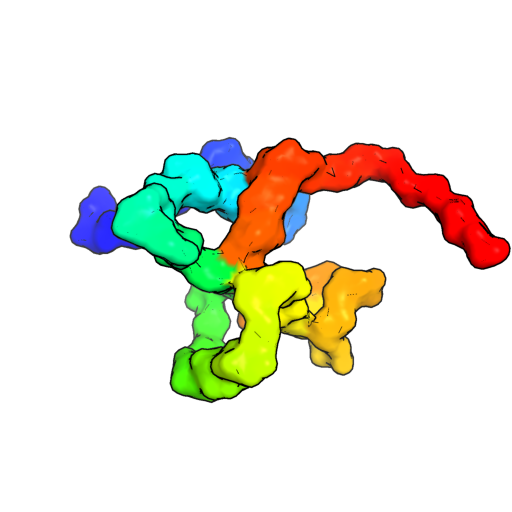93 13.924 -3.894 1.00 89.00 105 GLU A O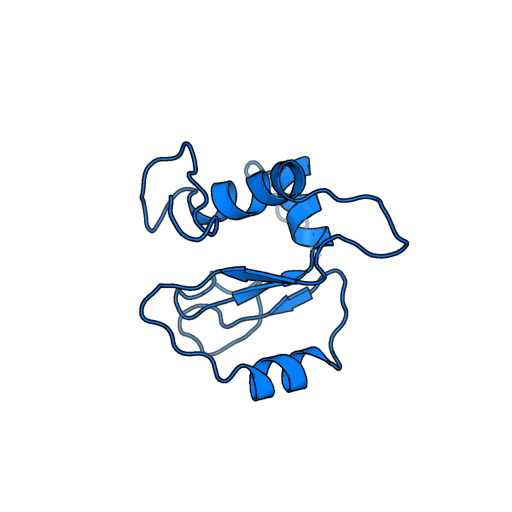 1
ATOM 876 N N . PHE A 1 106 ? -10.248 13.294 -3.228 1.00 82.38 106 PHE A N 1
ATOM 877 C CA . PHE A 1 106 ? -9.543 14.407 -3.872 1.00 82.38 106 PHE A CA 1
ATOM 878 C C . PHE A 1 106 ? -8.994 14.068 -5.260 1.00 82.38 106 PHE A C 1
ATOM 880 O O . PHE A 1 106 ? -8.631 14.969 -6.026 1.00 82.38 106 PHE A O 1
ATOM 887 N N . GLY A 1 107 ? -8.985 12.787 -5.631 1.00 73.00 107 GLY A N 1
ATOM 888 C CA . GLY A 1 107 ? -8.549 12.335 -6.943 1.00 73.00 107 GLY A CA 1
ATOM 889 C C . GLY A 1 107 ? -7.075 12.643 -7.237 1.00 73.00 107 GLY A C 1
ATOM 890 O O . GLY A 1 107 ? -6.236 12.792 -6.351 1.00 73.00 107 GLY A O 1
ATOM 891 N N . TYR A 1 108 ? -6.738 12.767 -8.524 1.00 58.88 108 TYR A N 1
ATOM 892 C CA . TYR A 1 108 ? -5.450 13.335 -8.934 1.00 58.88 108 TYR A CA 1
ATOM 893 C C . TYR A 1 108 ? -5.425 14.845 -8.650 1.00 58.88 108 TYR A C 1
ATOM 895 O O . TYR A 1 108 ? -6.330 15.542 -9.126 1.00 58.88 108 TYR A O 1
ATOM 903 N N . PRO A 1 109 ? -4.358 15.405 -8.043 1.00 52.34 109 PRO A N 1
ATOM 904 C CA . PRO A 1 109 ? -4.153 16.845 -8.085 1.00 52.34 109 PRO A CA 1
ATOM 905 C C . PRO A 1 109 ? -4.079 17.286 -9.555 1.00 52.34 109 PRO A C 1
ATOM 907 O O . PRO A 1 109 ? -3.140 16.960 -10.289 1.00 52.34 109 PRO A O 1
ATOM 910 N N . LYS A 1 110 ? -5.104 18.014 -10.016 1.00 45.34 110 LYS A N 1
ATOM 911 C CA . LYS A 1 110 ? -5.128 18.646 -11.341 1.00 45.34 110 LYS A CA 1
ATOM 912 C C . LYS A 1 110 ? -4.019 19.693 -11.358 1.00 45.34 110 LYS A C 1
ATOM 914 O O . LYS A 1 110 ? -4.244 20.781 -10.855 1.00 45.34 110 LYS A O 1
ATOM 919 N N . LYS A 1 111 ? -2.827 19.341 -11.868 1.00 41.69 111 LYS A N 1
ATOM 920 C CA . LYS A 1 111 ? -1.643 20.210 -12.059 1.00 41.69 111 LYS A CA 1
ATOM 921 C C . LYS A 1 111 ? -1.789 21.614 -11.448 1.00 41.69 111 LYS A C 1
ATOM 923 O O . LYS A 1 111 ? -2.159 22.564 -12.132 1.00 41.69 111 LYS A O 1
ATOM 928 N N . SER A 1 112 ? -1.400 21.752 -10.190 1.00 42.41 112 SER A N 1
ATOM 929 C CA . SER A 1 112 ? -1.124 23.052 -9.584 1.00 42.41 112 SER A CA 1
ATOM 930 C C . SER A 1 112 ? 0.156 22.962 -8.762 1.00 42.41 112 SER A C 1
ATOM 932 O O . SER A 1 112 ? 0.161 23.182 -7.559 1.00 42.41 112 SER A O 1
ATOM 934 N N . TYR A 1 113 ? 1.269 22.646 -9.432 1.00 39.41 113 TYR A N 1
ATOM 935 C CA . TYR A 1 113 ? 2.595 22.984 -8.917 1.00 39.41 113 TYR A CA 1
ATOM 936 C C . TYR A 1 113 ? 2.959 24.389 -9.400 1.00 39.41 113 TYR A C 1
ATOM 938 O O . TYR A 1 113 ? 3.789 24.575 -10.287 1.00 39.41 113 TYR A O 1
ATOM 946 N N . GLY A 1 114 ? 2.308 25.392 -8.813 1.00 35.66 114 GLY A N 1
ATOM 947 C CA . GLY A 1 114 ? 2.970 26.671 -8.613 1.00 35.66 114 GLY A CA 1
ATOM 948 C C . GLY A 1 114 ? 3.933 26.469 -7.452 1.00 35.66 114 GLY A C 1
ATOM 949 O O . GLY A 1 114 ? 3.495 26.178 -6.344 1.00 35.66 114 GLY A O 1
ATOM 950 N N . ARG A 1 115 ? 5.242 26.547 -7.710 1.00 42.12 115 ARG A N 1
ATOM 951 C CA . ARG A 1 115 ? 6.257 26.610 -6.653 1.00 42.12 115 ARG A CA 1
ATOM 952 C C . ARG A 1 115 ? 5.884 27.750 -5.700 1.00 42.12 115 ARG A C 1
ATOM 954 O O . ARG A 1 115 ? 6.054 28.909 -6.063 1.00 42.12 115 ARG A O 1
ATOM 961 N N . ALA A 1 116 ? 5.415 27.434 -4.498 1.00 36.56 116 ALA A N 1
ATOM 962 C CA . ALA A 1 116 ? 5.514 28.370 -3.391 1.00 36.56 116 ALA A CA 1
ATOM 963 C C . ALA A 1 116 ? 6.972 28.316 -2.923 1.00 36.56 116 ALA A C 1
ATOM 965 O O . ALA A 1 116 ? 7.437 27.300 -2.403 1.00 36.56 116 ALA A O 1
ATOM 966 N N . GLY A 1 117 ? 7.720 29.362 -3.272 1.00 37.66 117 GLY A N 1
ATOM 967 C CA . GLY A 1 117 ? 9.094 29.561 -2.837 1.00 37.66 117 GLY A CA 1
ATOM 968 C C . GLY A 1 117 ? 9.193 29.622 -1.314 1.00 37.66 117 GLY A C 1
ATOM 969 O O . GLY A 1 117 ? 8.240 30.001 -0.635 1.00 37.66 117 GLY A O 1
ATOM 970 N N . ARG A 1 118 ? 10.363 29.211 -0.825 1.00 36.06 118 ARG A N 1
ATOM 971 C CA . ARG A 1 118 ? 10.875 29.602 0.490 1.00 36.06 118 ARG A CA 1
ATOM 972 C C . ARG A 1 118 ? 11.103 31.107 0.537 1.00 36.06 118 ARG A C 1
ATOM 974 O O . ARG A 1 118 ? 11.439 31.658 -0.538 1.00 36.06 118 ARG A O 1
#

Sequence (118 aa):
MRYDDIIILNCKENMNKGKTYTYFSSLPEMLSSSDGPYPPYHYVLKVDDDTYFRLETLIESLRPLPREDLYYGYVIPCPSMDPFVHYMSGMGFLVSWDIVEWIKEFGYPKKSYGRAGR

pLDDT: mean 84.67, std 15.09, range [35.66, 96.69]

Organism: NCBI:txid165716